Protein AF-A0A9E5FB23-F1 (afdb_monomer_lite)

Secondary structure (DSSP, 8-state):
----------TTHHHHHHHHHHHTTS--SSS-HHHHHHTTS-SSPPP-PPP----SS-TTTT-TT---S---GGGGGGGG--HHHHHHHHHHHHH-HHHHHHHHHHHHHHHHHHH-

Radius of gyration: 33.57 Å; chains: 1; bounding box: 40×27×116 Å

Structure (mmCIF, N/CA/C/O backbone):
data_AF-A0A9E5FB23-F1
#
_entry.id   AF-A0A9E5FB23-F1
#
loop_
_atom_site.group_PDB
_atom_site.id
_atom_site.type_symbol
_atom_site.label_atom_id
_atom_site.label_alt_id
_atom_site.label_comp_id
_atom_site.label_asym_id
_atom_site.label_entity_id
_atom_site.label_seq_id
_atom_site.pdbx_PDB_ins_code
_atom_site.Cartn_x
_atom_site.Cartn_y
_atom_site.Cartn_z
_atom_site.occupancy
_atom_site.B_iso_or_equiv
_atom_site.auth_seq_id
_atom_site.auth_comp_id
_atom_site.auth_asym_id
_atom_site.auth_atom_id
_atom_site.pdbx_PDB_model_num
ATOM 1 N N . MET A 1 1 ? 23.287 -13.236 92.869 1.00 40.25 1 MET A N 1
ATOM 2 C CA . MET A 1 1 ? 24.128 -13.700 91.738 1.00 40.25 1 MET A CA 1
ATOM 3 C C . MET A 1 1 ? 23.191 -14.410 90.770 1.00 40.25 1 MET A C 1
ATOM 5 O O . MET A 1 1 ? 22.574 -15.357 91.218 1.00 40.25 1 MET A O 1
ATOM 9 N N . LYS A 1 2 ? 22.924 -14.022 89.521 1.00 37.00 2 LYS A N 1
ATOM 10 C CA . LYS A 1 2 ? 23.552 -13.143 88.515 1.00 37.00 2 LYS A CA 1
ATOM 11 C C . LYS A 1 2 ? 22.412 -12.642 87.596 1.00 37.00 2 LYS A C 1
ATOM 13 O O . LYS A 1 2 ? 21.478 -13.388 87.341 1.00 37.00 2 LYS A O 1
ATOM 18 N N . GLU A 1 3 ? 22.311 -11.333 87.401 1.00 38.66 3 GLU A N 1
ATOM 19 C CA . GLU A 1 3 ? 22.582 -10.614 86.139 1.00 38.66 3 GLU A CA 1
ATOM 20 C C . GLU A 1 3 ? 21.388 -10.493 85.179 1.00 38.66 3 GLU A C 1
ATOM 22 O O . GLU A 1 3 ? 20.880 -11.446 84.600 1.00 38.66 3 GLU A O 1
ATOM 27 N N . GLN A 1 4 ? 20.981 -9.234 85.030 1.00 44.53 4 GLN A N 1
ATOM 28 C CA . GLN A 1 4 ? 20.053 -8.682 84.058 1.00 44.53 4 GLN A CA 1
ATOM 29 C C . GLN A 1 4 ? 20.655 -8.803 82.650 1.00 44.53 4 GLN A C 1
ATOM 31 O O . GLN A 1 4 ? 21.581 -8.065 82.313 1.00 44.53 4 GLN A O 1
ATOM 36 N N . VAL A 1 5 ? 20.128 -9.686 81.799 1.00 50.75 5 VAL A N 1
ATOM 37 C CA . VAL A 1 5 ? 20.489 -9.691 80.372 1.00 50.75 5 VAL A CA 1
ATOM 38 C C . VAL A 1 5 ? 19.623 -8.654 79.657 1.00 50.75 5 VAL A C 1
ATOM 40 O O . VAL A 1 5 ? 18.488 -8.905 79.259 1.00 50.75 5 VAL A O 1
ATOM 43 N N . SER A 1 6 ? 20.174 -7.445 79.553 1.00 45.97 6 SER A N 1
ATOM 44 C CA . SER A 1 6 ? 19.610 -6.315 78.815 1.00 45.97 6 SER A CA 1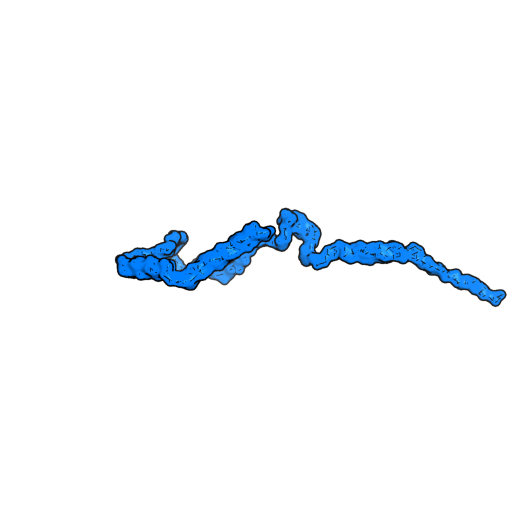
ATOM 45 C C . SER A 1 6 ? 19.535 -6.640 77.321 1.00 45.97 6 SER A C 1
ATOM 47 O O . SER A 1 6 ? 20.543 -6.639 76.611 1.00 45.97 6 SER A O 1
ATOM 49 N N . PHE A 1 7 ? 18.329 -6.922 76.830 1.00 47.00 7 PHE A N 1
ATOM 50 C CA . PHE A 1 7 ? 18.075 -7.127 75.409 1.00 47.00 7 PHE A CA 1
ATOM 51 C C . PHE A 1 7 ? 18.090 -5.771 74.686 1.00 47.00 7 PHE A C 1
ATOM 53 O O . PHE A 1 7 ? 17.097 -5.040 74.658 1.00 47.00 7 PHE A O 1
ATOM 60 N N . HIS A 1 8 ? 19.238 -5.415 74.106 1.00 49.88 8 HIS A N 1
ATOM 61 C CA . HIS A 1 8 ? 19.376 -4.245 73.242 1.00 49.88 8 HIS A CA 1
ATOM 62 C C . HIS A 1 8 ? 18.488 -4.406 71.998 1.00 49.88 8 HIS A C 1
ATOM 64 O O . HIS A 1 8 ? 18.836 -5.106 71.049 1.00 49.88 8 HIS A O 1
ATOM 70 N N . ARG A 1 9 ? 17.331 -3.729 71.972 1.00 54.69 9 ARG A N 1
ATOM 71 C CA . ARG A 1 9 ? 16.551 -3.578 70.736 1.00 54.69 9 ARG A CA 1
ATOM 72 C C . ARG A 1 9 ? 17.374 -2.765 69.728 1.00 54.69 9 ARG A C 1
ATOM 74 O O . ARG A 1 9 ? 17.741 -1.632 70.051 1.00 54.69 9 ARG A O 1
ATOM 81 N N . PRO A 1 10 ? 17.617 -3.252 68.498 1.00 50.88 10 PRO A N 1
ATOM 82 C CA . PRO A 1 10 ? 18.267 -2.436 67.485 1.00 50.88 10 PRO A CA 1
ATOM 83 C C . PRO A 1 10 ? 17.359 -1.247 67.139 1.00 50.88 10 PRO A C 1
ATOM 85 O O . PRO A 1 10 ? 16.257 -1.403 66.609 1.00 50.88 10 PRO A O 1
ATOM 88 N N . LYS A 1 11 ? 17.847 -0.034 67.421 1.00 60.38 11 LYS A N 1
ATOM 89 C CA . LYS A 1 11 ? 17.194 1.275 67.196 1.00 60.38 11 LYS A CA 1
ATOM 90 C C . LYS A 1 11 ? 16.941 1.592 65.704 1.00 60.38 11 LYS A C 1
ATOM 92 O O . LYS A 1 11 ? 16.463 2.671 65.363 1.00 60.38 11 LYS A O 1
ATOM 97 N N . ASN A 1 12 ? 17.219 0.638 64.812 1.00 57.16 12 ASN A N 1
ATOM 98 C CA . ASN A 1 12 ? 17.428 0.851 63.380 1.00 57.16 12 ASN A CA 1
ATOM 99 C C . ASN A 1 12 ? 16.250 0.361 62.515 1.00 57.16 12 ASN A C 1
ATOM 101 O O . ASN A 1 12 ? 16.286 0.490 61.296 1.00 57.16 12 ASN A O 1
ATOM 105 N N . SER A 1 13 ? 15.170 -0.152 63.123 1.00 63.38 13 SER A N 1
ATOM 106 C CA . SER A 1 13 ? 13.986 -0.658 62.403 1.00 63.38 13 SER A CA 1
ATOM 107 C C . SER A 1 13 ? 13.300 0.409 61.539 1.00 63.38 13 SER A C 1
ATOM 109 O O . SER A 1 13 ? 12.781 0.093 60.474 1.00 63.38 13 SER A O 1
ATOM 111 N N . ARG A 1 14 ? 13.335 1.685 61.951 1.00 65.88 14 ARG A N 1
ATOM 112 C CA . ARG A 1 14 ? 12.785 2.803 61.162 1.00 65.88 14 ARG A CA 1
ATOM 113 C C . ARG A 1 14 ? 13.567 3.026 59.868 1.00 65.88 14 ARG A C 1
ATOM 115 O O . ARG A 1 14 ? 12.955 3.222 58.828 1.00 65.88 14 ARG A O 1
ATOM 122 N N . TRP A 1 15 ? 14.892 2.926 59.934 1.00 65.75 15 TRP A N 1
ATOM 123 C CA . TRP A 1 15 ? 15.781 3.026 58.777 1.00 65.75 15 TRP A CA 1
ATOM 124 C C . TRP A 1 15 ? 15.673 1.801 57.876 1.00 65.75 15 TRP A C 1
ATOM 126 O O . TRP A 1 15 ? 15.635 1.951 56.663 1.00 65.75 15 TRP A O 1
ATOM 136 N N . LEU A 1 16 ? 15.516 0.608 58.462 1.00 69.44 16 LEU A N 1
ATOM 137 C CA . LEU A 1 16 ? 15.258 -0.620 57.709 1.00 69.44 16 LEU A CA 1
ATOM 138 C C . LEU A 1 16 ? 13.936 -0.540 56.935 1.00 69.44 16 LEU A C 1
ATOM 140 O O . LEU A 1 16 ? 13.904 -0.840 55.750 1.00 69.44 16 LEU A O 1
ATOM 144 N N . LYS A 1 17 ? 12.857 -0.095 57.593 1.00 71.81 17 LYS A N 1
ATOM 145 C CA . LYS A 1 17 ? 11.534 0.086 56.974 1.00 71.81 17 LYS A CA 1
ATOM 146 C C . LYS A 1 17 ? 11.547 1.187 55.911 1.00 71.81 17 LYS A C 1
ATOM 148 O O . LYS A 1 17 ? 10.939 1.011 54.863 1.00 71.81 17 LYS A O 1
ATOM 153 N N . ALA A 1 18 ? 12.263 2.285 56.157 1.00 70.69 18 ALA A N 1
ATOM 154 C CA . ALA A 1 18 ? 12.431 3.361 55.183 1.00 70.69 18 ALA A CA 1
ATOM 155 C C . ALA A 1 18 ? 13.236 2.899 53.959 1.00 70.69 18 ALA A C 1
ATOM 157 O O . ALA A 1 18 ? 12.823 3.152 52.834 1.00 70.69 18 ALA A O 1
ATOM 158 N N . ALA A 1 19 ? 14.330 2.158 54.158 1.00 70.81 19 ALA A N 1
ATOM 159 C CA . ALA A 1 19 ? 15.130 1.597 53.071 1.00 70.81 19 ALA A CA 1
ATOM 160 C C . ALA A 1 19 ? 14.332 0.588 52.225 1.00 70.81 19 ALA A C 1
ATOM 162 O O . ALA A 1 19 ? 14.420 0.605 51.000 1.00 70.81 19 ALA A O 1
ATOM 163 N N . LEU A 1 20 ? 13.498 -0.241 52.863 1.00 69.06 20 LEU A N 1
ATOM 164 C CA . LEU A 1 20 ? 12.599 -1.180 52.179 1.00 69.06 20 LEU A CA 1
ATOM 165 C C . LEU A 1 20 ? 11.514 -0.459 51.359 1.00 69.06 20 LEU A C 1
ATOM 167 O O . LEU A 1 20 ? 11.240 -0.858 50.231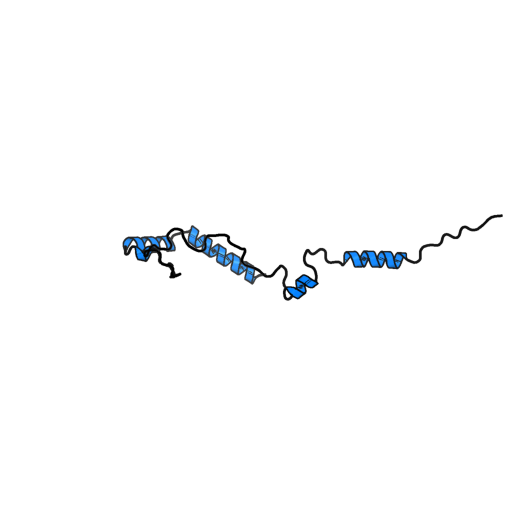 1.00 69.06 20 LEU A O 1
ATOM 171 N N . ALA A 1 21 ? 10.947 0.629 51.889 1.00 67.38 21 ALA A N 1
ATOM 172 C CA . ALA A 1 21 ? 9.956 1.449 51.187 1.00 67.38 21 ALA A CA 1
ATOM 173 C C . ALA A 1 21 ? 10.559 2.232 50.005 1.00 67.38 21 ALA A C 1
ATOM 175 O O . ALA A 1 21 ? 9.930 2.349 48.957 1.00 67.38 21 ALA A O 1
ATOM 176 N N . ILE A 1 22 ? 11.796 2.721 50.141 1.00 65.56 22 ILE A N 1
ATOM 177 C CA . ILE A 1 22 ? 12.535 3.403 49.065 1.00 65.56 22 ILE A CA 1
ATOM 178 C C . ILE A 1 22 ? 12.920 2.415 47.951 1.00 65.56 22 ILE A C 1
ATOM 180 O O . ILE A 1 22 ? 12.866 2.764 46.775 1.00 65.56 22 ILE A O 1
ATOM 184 N N . SER A 1 23 ? 13.243 1.166 48.299 1.00 62.81 23 SER A N 1
ATOM 185 C CA . SER A 1 23 ? 13.518 0.092 47.332 1.00 62.81 23 SER A CA 1
ATOM 186 C C . SER A 1 23 ? 12.292 -0.258 46.470 1.00 62.81 23 SER A C 1
ATOM 188 O O . SER A 1 23 ? 12.429 -0.496 45.275 1.00 62.81 23 SER A O 1
ATOM 190 N N . MET A 1 24 ? 11.075 -0.194 47.027 1.00 60.84 24 MET A N 1
ATOM 191 C CA . MET A 1 24 ? 9.821 -0.393 46.273 1.00 60.84 24 MET A CA 1
ATOM 192 C C . MET A 1 24 ? 9.470 0.764 45.319 1.00 60.84 24 MET A C 1
ATOM 194 O O . MET A 1 24 ? 8.630 0.589 44.441 1.00 60.84 24 MET A O 1
ATOM 198 N N . LEU A 1 25 ? 10.110 1.930 45.469 1.00 60.97 25 LEU A N 1
ATOM 199 C CA . LEU A 1 25 ? 9.973 3.086 44.572 1.00 60.97 25 LEU A CA 1
ATOM 200 C C . LEU A 1 25 ? 10.980 3.064 43.413 1.00 60.97 25 LEU A C 1
ATOM 202 O O . LEU A 1 25 ? 10.920 3.941 42.548 1.00 60.97 25 LEU A O 1
ATOM 206 N N . PHE A 1 26 ? 11.886 2.077 43.360 1.00 62.34 26 PHE A N 1
ATOM 207 C CA . PHE A 1 26 ? 12.652 1.834 42.143 1.00 62.34 26 PHE A CA 1
ATOM 208 C C . PHE A 1 26 ? 11.674 1.370 41.061 1.00 62.34 26 PHE A C 1
ATOM 210 O O . PHE A 1 26 ? 11.010 0.347 41.239 1.00 62.34 26 PHE A O 1
ATOM 217 N N . PRO A 1 27 ? 11.529 2.136 39.968 1.00 59.31 27 PRO A N 1
ATOM 218 C CA . PRO A 1 27 ? 10.469 1.915 39.005 1.00 59.31 27 PRO A CA 1
ATOM 219 C C . PRO A 1 27 ? 10.588 0.497 38.460 1.00 59.31 27 PRO A C 1
ATOM 221 O O . PRO A 1 27 ? 11.623 0.118 37.916 1.00 59.31 27 PRO A O 1
ATOM 224 N N . SER A 1 28 ? 9.512 -0.276 38.576 1.00 63.12 28 SER A N 1
ATOM 225 C CA . SER A 1 28 ? 9.350 -1.625 38.017 1.00 63.12 28 SER A CA 1
ATOM 226 C C . SER A 1 28 ? 9.296 -1.619 36.478 1.00 63.12 28 SER A C 1
ATOM 228 O O . SER A 1 28 ? 8.655 -2.467 35.865 1.00 63.12 28 SER A O 1
ATOM 230 N N . GLY A 1 29 ? 9.901 -0.615 35.841 1.00 63.81 29 GLY A N 1
ATOM 231 C CA . GLY A 1 29 ? 9.919 -0.418 34.403 1.00 63.81 29 GLY A CA 1
ATOM 232 C C . GLY A 1 29 ? 11.246 -0.869 33.809 1.00 63.81 29 GLY A C 1
ATOM 233 O O . GLY A 1 29 ? 12.313 -0.618 34.364 1.00 63.81 29 GLY A O 1
ATOM 234 N N . CYS A 1 30 ? 11.191 -1.477 32.627 1.00 69.25 30 CYS A N 1
ATOM 235 C CA . CYS A 1 30 ? 12.368 -1.893 31.859 1.00 69.25 30 CYS A CA 1
ATOM 236 C C . CYS A 1 30 ? 13.208 -0.717 31.311 1.00 69.25 30 CYS A C 1
ATOM 238 O O . CYS A 1 30 ? 14.197 -0.943 30.620 1.00 69.25 30 CYS A O 1
ATOM 240 N N . THR A 1 31 ? 12.833 0.535 31.596 1.00 70.94 31 THR A N 1
ATOM 241 C CA . THR A 1 31 ? 13.527 1.745 31.138 1.00 70.94 31 THR A CA 1
ATOM 242 C C . THR A 1 31 ? 14.086 2.521 32.328 1.00 70.94 31 THR A C 1
ATOM 244 O O . THR A 1 31 ? 13.337 3.112 33.106 1.00 70.94 31 THR A O 1
ATOM 247 N N . THR A 1 32 ? 15.411 2.552 32.475 1.00 82.69 32 THR A N 1
ATOM 248 C CA . THR A 1 32 ? 16.081 3.353 33.511 1.00 82.69 32 THR A CA 1
ATOM 249 C C . THR A 1 32 ? 15.836 4.851 33.284 1.00 82.69 32 THR A C 1
ATOM 251 O O . THR A 1 32 ? 15.786 5.304 32.144 1.00 82.69 32 THR A O 1
ATOM 254 N N . LEU A 1 33 ? 15.773 5.660 34.350 1.00 81.56 33 LEU A N 1
ATOM 255 C CA . LEU A 1 33 ? 15.636 7.128 34.255 1.00 81.56 33 LEU A CA 1
ATOM 256 C C . LEU A 1 33 ? 16.679 7.774 33.325 1.00 81.56 33 LEU A C 1
ATOM 258 O O . LEU A 1 33 ? 16.375 8.701 32.581 1.00 81.56 33 LEU A O 1
ATOM 262 N N . ARG A 1 34 ? 17.906 7.241 33.325 1.00 83.75 34 ARG A N 1
ATOM 263 C CA . ARG A 1 34 ? 18.978 7.653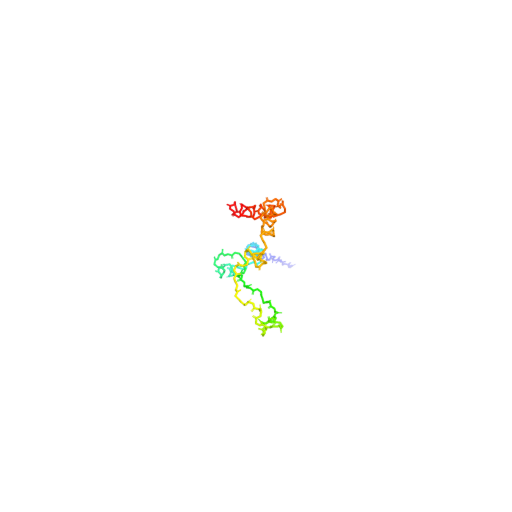 32.409 1.00 83.75 34 ARG A CA 1
ATOM 264 C C . ARG A 1 34 ? 18.613 7.421 30.937 1.00 83.75 34 ARG A C 1
ATOM 266 O O . ARG A 1 34 ? 18.889 8.279 30.107 1.00 83.75 34 ARG A O 1
ATOM 273 N N . GLU A 1 35 ? 18.012 6.275 30.626 1.00 81.75 35 GLU A N 1
ATOM 274 C CA . GLU A 1 35 ? 17.567 5.892 29.279 1.00 81.75 35 GLU A CA 1
ATOM 275 C C . GLU A 1 35 ? 16.461 6.841 28.795 1.00 81.75 35 GLU A C 1
ATOM 277 O O . GLU A 1 35 ? 16.531 7.372 27.693 1.00 81.75 35 GLU A O 1
ATOM 282 N N . TYR A 1 36 ? 15.491 7.132 29.665 1.00 82.81 36 TYR A N 1
ATOM 283 C CA . TYR A 1 36 ? 14.379 8.044 29.387 1.00 82.81 36 TYR A CA 1
ATOM 284 C C . TYR A 1 36 ? 14.844 9.472 29.064 1.00 82.81 36 TYR A C 1
ATOM 286 O O . TYR A 1 36 ? 14.402 10.065 28.080 1.00 82.81 36 TYR A O 1
ATOM 294 N N . VAL A 1 37 ? 15.784 10.012 29.851 1.00 87.25 37 VAL A N 1
ATOM 295 C CA . VAL A 1 37 ? 16.376 11.335 29.587 1.00 87.25 37 VAL A CA 1
ATOM 296 C C . VAL A 1 37 ? 17.187 11.321 28.288 1.00 87.25 37 VAL A C 1
ATOM 298 O O . VAL A 1 37 ? 17.058 12.239 27.480 1.00 87.25 37 VAL A O 1
ATOM 301 N N . ARG A 1 38 ? 17.972 10.263 28.036 1.00 84.75 38 ARG A N 1
ATOM 302 C CA . ARG A 1 38 ? 18.744 10.115 26.790 1.00 84.75 38 ARG A CA 1
ATOM 303 C C . ARG A 1 38 ? 17.849 10.040 25.549 1.00 84.75 38 ARG A C 1
ATOM 305 O O . ARG A 1 38 ? 18.224 10.575 24.511 1.00 84.75 38 ARG A O 1
ATOM 312 N N . ASN A 1 39 ? 16.666 9.441 25.662 1.00 84.06 39 ASN A N 1
ATOM 313 C CA . ASN A 1 39 ? 15.700 9.318 24.566 1.00 84.06 39 ASN A CA 1
ATOM 314 C C . ASN A 1 39 ? 14.794 10.558 24.424 1.00 84.06 39 ASN A C 1
ATOM 316 O O . ASN A 1 39 ? 13.796 10.519 23.704 1.00 84.06 39 ASN A O 1
ATOM 320 N N . GLY A 1 40 ? 15.119 11.667 25.101 1.00 85.56 40 GLY A N 1
ATOM 321 C CA . GLY A 1 40 ? 14.368 12.918 25.008 1.00 85.56 40 GLY A CA 1
ATOM 322 C C . GLY A 1 40 ? 12.971 12.815 25.613 1.00 85.56 40 GLY A C 1
ATOM 323 O O . GLY A 1 40 ? 12.013 13.303 25.017 1.00 85.56 40 GLY A O 1
ATOM 324 N N . TYR A 1 41 ? 12.856 12.156 26.771 1.00 86.44 41 TYR A N 1
ATOM 325 C CA . TYR A 1 41 ? 11.593 11.915 27.478 1.00 86.44 41 TYR A CA 1
ATOM 326 C C . TYR A 1 41 ? 10.611 11.021 26.704 1.00 86.44 41 TYR A C 1
ATOM 328 O O . TYR A 1 41 ? 9.401 11.072 26.915 1.00 86.44 41 TYR A O 1
ATOM 336 N N . LYS A 1 42 ? 11.131 10.183 25.801 1.00 83.81 42 LYS A N 1
ATOM 337 C CA . LYS A 1 42 ? 10.361 9.168 25.075 1.00 83.81 42 LYS A CA 1
ATOM 338 C C . LYS A 1 42 ? 10.620 7.787 25.658 1.00 83.81 42 LYS A C 1
ATOM 340 O O . LYS A 1 42 ? 11.702 7.495 26.169 1.00 83.81 42 LYS A O 1
ATOM 345 N N . VAL A 1 43 ? 9.612 6.929 25.564 1.00 81.00 43 VAL A N 1
ATOM 346 C CA . VAL A 1 43 ? 9.721 5.524 25.956 1.00 81.00 43 VAL A CA 1
ATOM 347 C C . VAL A 1 43 ? 10.244 4.695 24.784 1.00 81.00 43 VAL A C 1
ATOM 349 O O . VAL A 1 43 ? 9.809 4.866 23.648 1.00 81.00 43 VAL A O 1
ATOM 352 N N . GLY A 1 44 ? 11.180 3.791 25.069 1.00 78.12 44 GLY A N 1
ATOM 353 C CA . GLY A 1 44 ? 11.802 2.921 24.069 1.00 78.12 44 GLY A CA 1
ATOM 354 C C . GLY A 1 44 ? 13.032 3.531 23.378 1.00 78.12 44 GLY A C 1
ATOM 355 O O . GLY A 1 44 ? 13.241 4.743 23.440 1.00 78.12 44 GLY A O 1
ATOM 356 N N . PRO A 1 45 ? 13.889 2.689 22.774 1.00 82.12 45 PRO A N 1
ATOM 357 C CA . PRO A 1 45 ? 15.108 3.120 22.095 1.00 82.12 45 PRO A CA 1
ATOM 358 C C . PRO A 1 45 ? 14.805 3.908 20.815 1.00 82.12 45 PRO A C 1
ATOM 360 O O . PRO A 1 45 ? 13.763 3.728 20.183 1.00 82.12 45 PRO A O 1
ATOM 363 N N . GLN A 1 46 ? 15.753 4.748 20.396 1.00 82.88 46 GLN A N 1
ATOM 364 C CA . GLN A 1 46 ? 15.678 5.415 19.100 1.00 82.88 46 GLN A CA 1
ATOM 365 C C . GLN A 1 46 ? 15.698 4.363 17.983 1.00 82.88 46 GLN A C 1
ATOM 367 O O . GLN A 1 46 ? 16.595 3.522 17.934 1.00 82.88 46 GLN A O 1
ATOM 372 N N . TYR A 1 47 ? 14.710 4.412 17.086 1.00 86.19 47 TYR A N 1
ATOM 373 C CA . TYR A 1 47 ? 14.647 3.497 15.950 1.00 86.19 47 TYR A CA 1
ATOM 374 C C . TYR A 1 47 ? 15.927 3.584 15.108 1.00 86.19 47 TYR A C 1
ATOM 376 O O . TYR A 1 47 ? 16.324 4.669 14.679 1.00 86.19 47 TYR A O 1
ATOM 384 N N . ALA A 1 48 ? 16.524 2.426 14.837 1.00 89.31 48 ALA A N 1
ATOM 385 C CA . ALA A 1 48 ? 17.586 2.243 13.863 1.00 89.31 48 ALA A CA 1
ATOM 386 C C . ALA A 1 48 ? 17.124 1.198 12.844 1.00 89.31 48 ALA A C 1
ATOM 388 O O . ALA A 1 48 ? 16.555 0.171 13.221 1.00 89.31 48 ALA A O 1
ATOM 389 N N . LYS A 1 49 ? 17.352 1.459 11.551 1.00 92.44 49 LYS A N 1
ATOM 390 C CA . LYS A 1 49 ? 17.030 0.497 10.491 1.00 92.44 49 LYS A CA 1
ATOM 391 C C . LYS A 1 49 ? 17.811 -0.800 10.761 1.00 92.44 49 LYS A C 1
ATOM 393 O O . LYS A 1 49 ? 19.033 -0.723 10.891 1.00 92.44 49 LYS A O 1
ATOM 398 N N . PRO A 1 50 ? 17.150 -1.968 10.853 1.00 92.31 50 PRO A N 1
ATOM 399 C CA . PRO A 1 50 ? 17.863 -3.223 11.057 1.00 92.31 50 PRO A CA 1
ATOM 400 C C . PRO A 1 50 ? 18.782 -3.507 9.856 1.00 92.31 50 PRO A C 1
ATOM 402 O O . PRO A 1 50 ? 18.414 -3.167 8.724 1.00 92.31 50 PRO A O 1
ATOM 405 N N . PRO A 1 51 ? 19.965 -4.117 10.067 1.00 92.75 51 PRO A N 1
ATOM 406 C CA . PRO A 1 51 ? 20.805 -4.544 8.958 1.00 92.75 51 PRO A CA 1
ATOM 407 C C . PRO A 1 51 ? 20.049 -5.593 8.136 1.00 92.75 51 PRO A C 1
ATOM 409 O O . PRO A 1 51 ? 19.526 -6.564 8.681 1.00 92.75 51 PRO A O 1
ATOM 412 N N . ALA A 1 52 ? 19.986 -5.386 6.825 1.00 92.44 52 ALA A N 1
ATOM 413 C CA . ALA A 1 52 ? 19.438 -6.341 5.875 1.00 92.44 52 ALA A CA 1
ATOM 414 C C . ALA A 1 52 ? 20.612 -6.886 5.050 1.00 92.44 52 ALA A C 1
ATOM 416 O O . ALA A 1 52 ? 21.053 -6.188 4.137 1.00 92.44 52 ALA A O 1
ATOM 417 N N . PRO A 1 53 ? 21.171 -8.065 5.391 1.00 91.69 53 PRO A N 1
ATOM 418 C CA . PRO A 1 53 ? 22.312 -8.641 4.685 1.00 91.69 53 PRO A CA 1
ATOM 419 C C . PRO A 1 53 ? 21.848 -9.233 3.349 1.00 91.69 53 PRO A C 1
ATOM 421 O O . PRO A 1 53 ? 21.689 -10.442 3.197 1.00 91.69 53 PRO A O 1
ATOM 424 N N . VAL A 1 54 ? 21.566 -8.353 2.398 1.00 92.12 54 VAL A N 1
ATOM 425 C CA . VAL A 1 54 ? 21.299 -8.682 0.997 1.00 92.12 54 VAL A CA 1
ATOM 426 C C . VAL A 1 54 ? 22.512 -8.279 0.164 1.00 92.12 54 VAL A C 1
ATOM 428 O O . VAL A 1 54 ? 23.331 -7.482 0.615 1.00 92.12 54 VAL A O 1
ATOM 431 N N . ALA A 1 55 ? 22.647 -8.843 -1.034 1.00 91.12 55 ALA A N 1
ATOM 432 C CA . ALA A 1 55 ? 23.666 -8.387 -1.971 1.00 91.12 55 ALA A CA 1
ATOM 433 C C . ALA A 1 55 ? 23.412 -6.918 -2.356 1.00 91.12 55 ALA A C 1
ATOM 435 O O . ALA A 1 55 ? 22.257 -6.522 -2.525 1.00 91.12 55 ALA A O 1
ATOM 436 N N . ASP A 1 56 ? 24.485 -6.137 -2.503 1.00 88.12 56 ASP A N 1
ATOM 437 C CA . ASP A 1 56 ? 24.401 -4.725 -2.907 1.00 88.12 56 ASP A CA 1
ATOM 438 C C . ASP A 1 56 ? 23.822 -4.573 -4.322 1.00 88.12 56 ASP A C 1
ATOM 440 O O . ASP A 1 56 ? 23.081 -3.632 -4.608 1.00 88.12 56 ASP A O 1
ATOM 444 N N . ASP A 1 57 ? 24.122 -5.540 -5.191 1.00 87.50 57 ASP A N 1
ATOM 445 C CA . ASP A 1 57 ? 23.662 -5.605 -6.569 1.00 87.50 57 ASP A CA 1
ATOM 446 C C . ASP A 1 57 ? 22.825 -6.864 -6.821 1.00 87.50 57 ASP A C 1
ATOM 448 O O . ASP A 1 57 ? 23.079 -7.948 -6.288 1.00 87.50 57 ASP A O 1
ATOM 452 N N . TRP A 1 58 ? 21.837 -6.725 -7.705 1.00 88.06 58 TRP A N 1
ATOM 453 C CA . TRP A 1 58 ? 21.147 -7.867 -8.296 1.00 88.06 58 TRP A CA 1
ATOM 454 C C . TRP A 1 58 ? 22.116 -8.692 -9.159 1.00 88.06 58 TRP A C 1
ATOM 456 O O . TRP A 1 58 ? 23.021 -8.132 -9.778 1.00 88.06 58 TRP A O 1
ATOM 466 N N . ILE A 1 59 ? 21.899 -10.011 -9.254 1.00 89.88 59 ILE A N 1
ATOM 467 C CA . ILE A 1 59 ? 22.797 -10.948 -9.961 1.00 89.88 59 ILE A CA 1
ATOM 468 C C . ILE A 1 59 ? 23.095 -10.539 -11.417 1.00 89.88 59 ILE A C 1
ATOM 470 O O . ILE A 1 59 ? 24.204 -10.751 -11.898 1.00 89.88 59 ILE A O 1
ATOM 474 N N . ASP A 1 60 ? 22.150 -9.865 -12.076 1.00 89.25 60 ASP A N 1
ATOM 475 C CA . ASP A 1 60 ? 22.257 -9.429 -13.473 1.00 89.25 60 ASP A CA 1
ATOM 476 C C . ASP A 1 60 ? 22.479 -7.914 -13.632 1.00 89.25 60 ASP A C 1
ATOM 478 O O . ASP A 1 60 ? 22.084 -7.350 -14.645 1.00 89.25 60 ASP A O 1
ATOM 482 N N . THR A 1 61 ? 23.105 -7.223 -12.669 1.00 85.31 61 THR A N 1
ATOM 483 C CA . THR A 1 61 ? 23.265 -5.741 -12.647 1.00 85.31 61 THR A CA 1
ATOM 484 C C . THR A 1 61 ? 23.854 -5.108 -13.929 1.00 85.31 61 THR A C 1
ATOM 486 O O . THR A 1 61 ? 23.708 -3.905 -14.152 1.00 85.31 61 THR A O 1
ATOM 489 N N . VAL A 1 62 ? 24.510 -5.904 -14.784 1.00 85.44 62 VAL A N 1
ATOM 490 C CA . VAL A 1 62 ? 25.099 -5.497 -16.075 1.00 85.44 62 VAL A CA 1
ATOM 491 C C . VAL A 1 62 ? 24.058 -5.447 -17.211 1.00 85.44 62 VAL A C 1
ATOM 493 O O . VAL A 1 62 ? 24.308 -4.846 -18.259 1.00 85.44 62 VAL A O 1
ATOM 496 N N . ASP A 1 63 ? 22.882 -6.053 -17.030 1.00 86.56 63 ASP A N 1
ATOM 497 C CA . ASP A 1 63 ? 21.809 -6.032 -18.021 1.00 86.56 63 ASP A CA 1
ATOM 498 C C . ASP A 1 63 ? 21.255 -4.610 -18.191 1.00 86.56 63 ASP A C 1
ATOM 500 O O . ASP A 1 63 ? 20.689 -4.013 -17.275 1.00 86.56 63 ASP A O 1
ATOM 504 N N . LYS A 1 64 ? 21.366 -4.077 -19.411 1.00 80.12 64 LYS A N 1
ATOM 505 C CA . LYS A 1 64 ? 20.879 -2.740 -19.783 1.00 80.12 64 LYS A CA 1
ATOM 506 C C . LYS A 1 64 ? 19.356 -2.592 -19.684 1.00 80.12 64 LYS A C 1
ATOM 508 O O . LYS A 1 64 ? 18.860 -1.472 -19.768 1.00 80.12 64 LYS A O 1
ATOM 513 N N . ARG A 1 65 ? 18.610 -3.695 -19.544 1.00 80.81 65 ARG A N 1
ATOM 514 C CA . ARG A 1 65 ? 17.155 -3.697 -19.316 1.00 80.81 65 ARG A CA 1
ATOM 515 C C . ARG A 1 65 ? 16.781 -3.387 -17.866 1.00 80.81 65 ARG A C 1
ATOM 517 O O . ARG A 1 65 ? 15.622 -3.070 -17.611 1.00 80.81 65 ARG A O 1
ATOM 524 N N . LEU A 1 66 ? 17.721 -3.489 -16.923 1.00 78.56 66 LEU A N 1
ATOM 525 C CA . LEU A 1 66 ? 17.476 -3.132 -15.529 1.00 78.56 66 LEU A CA 1
ATOM 526 C C . LEU A 1 66 ? 17.429 -1.612 -15.386 1.00 78.56 66 LEU A C 1
ATOM 528 O O . LEU A 1 66 ? 18.442 -0.917 -15.456 1.00 78.56 66 LEU A O 1
ATOM 532 N N . ILE A 1 67 ? 16.225 -1.106 -15.152 1.00 74.38 67 ILE A N 1
ATOM 533 C CA . ILE A 1 67 ? 15.997 0.286 -14.786 1.00 74.38 67 ILE A CA 1
ATOM 534 C C . ILE A 1 67 ? 16.315 0.404 -13.293 1.00 74.38 67 ILE A C 1
ATOM 536 O O . ILE A 1 67 ? 15.635 -0.188 -12.460 1.00 74.38 67 ILE A O 1
ATOM 540 N N . LYS A 1 68 ? 17.391 1.124 -12.964 1.00 71.88 68 LYS A N 1
ATOM 541 C CA . LYS A 1 68 ? 17.800 1.405 -11.575 1.00 71.88 68 LYS A CA 1
ATOM 542 C C . LYS A 1 68 ? 17.114 2.649 -10.995 1.00 71.88 68 LYS A C 1
ATOM 544 O O . LYS A 1 68 ? 17.329 2.967 -9.829 1.00 71.88 68 LYS A O 1
ATOM 549 N N . ASP A 1 69 ? 16.337 3.361 -11.811 1.00 73.62 69 ASP A N 1
ATOM 550 C CA . ASP A 1 69 ? 15.599 4.546 -11.386 1.00 73.62 69 ASP A CA 1
ATOM 551 C C . ASP A 1 69 ? 14.397 4.123 -10.526 1.00 73.62 69 ASP A C 1
ATOM 553 O O . ASP A 1 69 ? 13.618 3.270 -10.962 1.00 73.62 69 ASP A O 1
ATOM 557 N N . PRO A 1 70 ? 14.221 4.677 -9.314 1.00 65.81 70 PRO A N 1
ATOM 558 C CA . PRO A 1 70 ? 13.040 4.457 -8.482 1.00 65.81 70 PRO A CA 1
ATOM 559 C C . PRO A 1 70 ? 11.781 5.156 -9.027 1.00 65.81 70 PRO A C 1
ATOM 561 O O . PRO A 1 70 ? 10.967 5.636 -8.233 1.00 65.81 70 PRO A O 1
ATOM 564 N N . ASP A 1 71 ? 11.611 5.213 -10.352 1.00 62.47 71 ASP A N 1
ATOM 565 C CA . ASP A 1 71 ? 10.426 5.745 -11.016 1.00 62.47 71 ASP A CA 1
ATOM 566 C C . ASP A 1 71 ? 9.169 5.263 -10.286 1.00 62.47 71 ASP 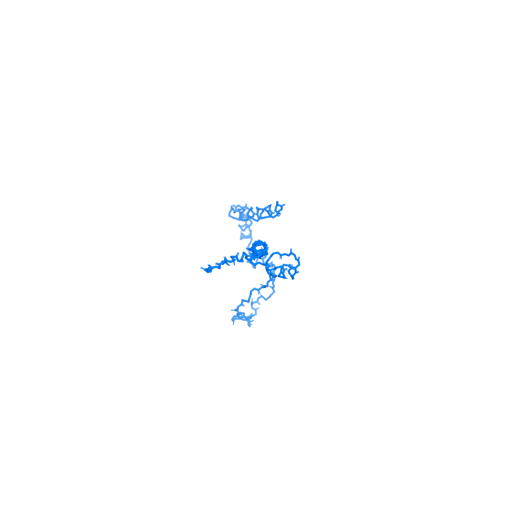A C 1
ATOM 568 O O . ASP A 1 71 ? 9.011 4.073 -9.989 1.00 62.47 71 ASP A O 1
ATOM 572 N N . GLU A 1 72 ? 8.255 6.191 -9.980 1.00 62.62 72 GLU A N 1
ATOM 573 C CA . GLU A 1 72 ? 6.961 5.855 -9.395 1.00 62.62 72 GLU A CA 1
ATOM 574 C C . GLU A 1 72 ? 6.192 4.964 -10.388 1.00 62.62 72 GLU A C 1
ATOM 576 O O . GLU A 1 72 ? 5.378 5.429 -11.190 1.00 62.62 72 GLU A O 1
ATOM 581 N N . HIS A 1 73 ? 6.384 3.646 -10.296 1.00 73.62 73 HIS A N 1
ATOM 582 C CA . HIS A 1 73 ? 5.639 2.613 -11.019 1.00 73.62 73 HIS A CA 1
ATOM 583 C C . HIS A 1 73 ? 4.176 2.513 -10.536 1.00 73.62 73 HIS A C 1
ATOM 585 O O . HIS A 1 73 ? 3.575 1.439 -10.502 1.00 73.62 73 HIS A O 1
ATOM 591 N N . ARG A 1 74 ? 3.559 3.644 -10.172 1.00 82.81 74 ARG A N 1
ATOM 592 C CA . ARG A 1 74 ? 2.157 3.750 -9.739 1.00 82.81 74 ARG A CA 1
ATOM 593 C C . ARG A 1 74 ? 1.193 3.210 -10.780 1.00 82.81 74 ARG A C 1
ATOM 595 O O . ARG A 1 74 ? 0.156 2.673 -10.413 1.00 82.81 74 ARG A O 1
ATOM 602 N N . ARG A 1 75 ? 1.551 3.336 -12.060 1.00 88.06 75 ARG A N 1
ATOM 603 C CA . ARG A 1 75 ? 0.838 2.741 -13.196 1.00 88.06 75 ARG A CA 1
ATOM 604 C C . ARG A 1 75 ? 1.730 1.759 -13.944 1.00 88.06 75 ARG A C 1
ATOM 606 O O . ARG A 1 75 ? 1.921 1.890 -15.147 1.00 88.06 75 ARG A O 1
ATOM 613 N N . TRP A 1 76 ? 2.292 0.781 -13.233 1.00 89.69 76 TRP A N 1
ATOM 614 C CA . TRP A 1 76 ? 3.151 -0.258 -13.820 1.00 89.69 76 TRP A CA 1
ATOM 615 C C . TRP A 1 76 ? 2.528 -0.930 -15.058 1.00 89.69 76 TRP A C 1
ATOM 617 O O . TRP A 1 76 ? 3.242 -1.287 -15.992 1.00 89.69 76 TRP A O 1
ATOM 627 N N . TRP A 1 77 ? 1.197 -1.051 -15.103 1.00 92.69 77 TRP A N 1
ATOM 628 C CA . TRP A 1 77 ? 0.463 -1.653 -16.218 1.00 92.69 77 TRP A CA 1
ATOM 629 C C . TRP A 1 77 ? 0.449 -0.788 -17.491 1.00 92.69 77 TRP A C 1
ATOM 631 O O . TRP A 1 77 ? 0.260 -1.312 -18.586 1.00 92.69 77 TRP A O 1
ATOM 641 N N . ALA A 1 78 ? 0.700 0.522 -17.396 1.00 90.62 78 ALA A N 1
ATOM 642 C CA . ALA A 1 78 ? 0.751 1.403 -18.566 1.00 90.62 78 ALA A CA 1
ATOM 643 C C . ALA A 1 78 ? 1.939 1.077 -19.491 1.00 90.62 78 ALA A C 1
ATOM 645 O O . ALA A 1 78 ? 1.891 1.355 -20.689 1.00 90.62 78 ALA A O 1
ATOM 646 N N . ASN A 1 79 ? 2.979 0.423 -18.962 1.00 89.31 79 ASN A N 1
ATOM 647 C CA . ASN A 1 79 ? 4.146 -0.006 -19.735 1.00 89.31 79 ASN A CA 1
ATOM 648 C C . ASN A 1 79 ? 3.801 -1.042 -20.818 1.00 89.31 79 ASN A C 1
ATOM 650 O O . ASN A 1 79 ? 4.515 -1.140 -21.814 1.00 89.31 79 ASN A O 1
ATOM 654 N N . PHE A 1 80 ? 2.691 -1.774 -20.662 1.00 92.31 80 PHE A N 1
ATOM 655 C CA . PHE A 1 80 ? 2.215 -2.740 -21.655 1.00 92.31 80 PHE A CA 1
ATOM 656 C C . PHE A 1 80 ? 1.581 -2.078 -22.883 1.00 92.31 80 PHE A C 1
ATOM 658 O O . PHE A 1 80 ? 1.430 -2.737 -23.908 1.00 92.31 80 PHE A O 1
ATOM 665 N N . LYS A 1 81 ? 1.230 -0.783 -22.801 1.00 93.00 81 LYS A N 1
ATOM 666 C CA . LYS A 1 81 ? 0.575 -0.021 -23.880 1.00 93.00 81 LYS A CA 1
ATOM 667 C C . LYS A 1 81 ? -0.718 -0.674 -24.397 1.00 93.00 81 LYS A C 1
ATOM 669 O O . LYS A 1 81 ? -1.078 -0.489 -25.556 1.00 93.00 81 LYS A O 1
ATOM 674 N N . ASP A 1 82 ? -1.419 -1.409 -23.534 1.00 97.31 82 ASP A N 1
ATOM 675 C CA . ASP A 1 82 ? -2.7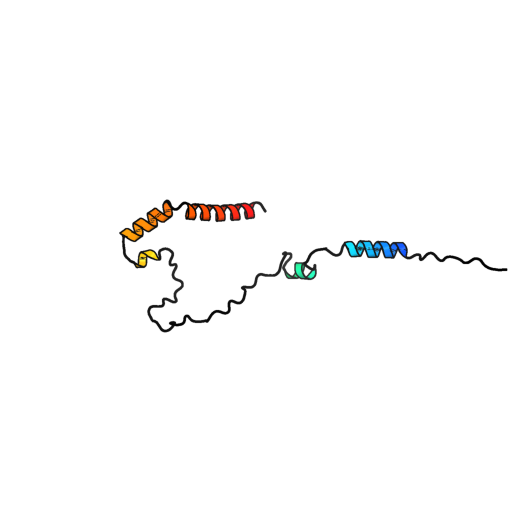00 -2.044 -23.843 1.00 97.31 82 ASP A CA 1
ATOM 676 C C . ASP A 1 82 ? -3.862 -1.238 -23.221 1.00 97.31 82 ASP A C 1
ATOM 678 O O . ASP A 1 82 ? -3.989 -1.197 -21.991 1.00 97.31 82 ASP A O 1
ATOM 682 N N . PRO A 1 83 ? -4.720 -0.595 -24.037 1.00 95.19 83 PRO A N 1
ATOM 683 C CA . PRO A 1 83 ? -5.857 0.178 -23.538 1.00 95.19 83 PRO A CA 1
ATOM 684 C C . PRO A 1 83 ? -6.935 -0.690 -22.870 1.00 95.19 83 PRO A C 1
ATOM 686 O O . PRO A 1 83 ? -7.648 -0.203 -21.991 1.00 95.19 83 PRO A O 1
ATOM 689 N N . ASN A 1 84 ? -7.052 -1.971 -23.237 1.00 97.31 84 ASN A N 1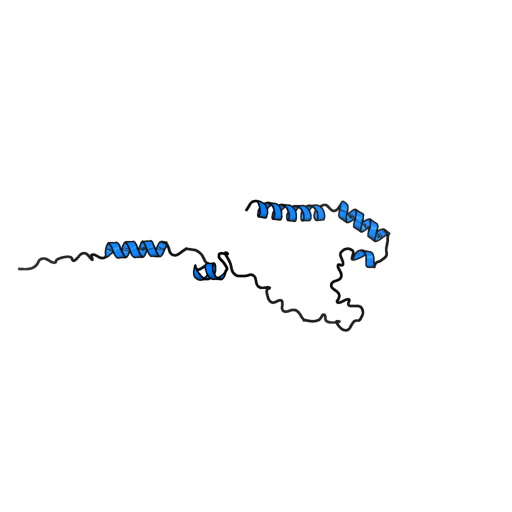
ATOM 690 C CA . ASN A 1 84 ? -8.003 -2.876 -22.592 1.00 97.31 84 ASN A CA 1
ATOM 691 C C . ASN A 1 84 ? -7.542 -3.208 -21.172 1.00 97.31 84 ASN A C 1
ATOM 693 O O . ASN A 1 84 ? -8.337 -3.153 -20.233 1.00 97.31 84 ASN A O 1
ATOM 697 N N . LEU A 1 85 ? -6.247 -3.497 -21.003 1.00 97.00 85 LEU A N 1
ATOM 698 C CA . LEU A 1 85 ? -5.654 -3.732 -19.688 1.00 97.00 85 LEU A CA 1
ATOM 699 C C . LEU A 1 85 ? -5.828 -2.516 -18.770 1.00 97.00 85 LEU A C 1
ATOM 701 O O . LEU A 1 85 ? -6.196 -2.679 -17.608 1.00 97.00 85 LEU A O 1
ATOM 705 N N . ASP A 1 86 ? -5.603 -1.306 -19.287 1.00 96.12 86 ASP A N 1
ATOM 706 C CA . ASP A 1 86 ? -5.770 -0.073 -18.511 1.00 96.12 86 ASP A CA 1
ATOM 707 C C . ASP A 1 86 ? -7.213 0.095 -18.005 1.00 96.12 86 ASP A C 1
ATOM 709 O O . ASP A 1 86 ? -7.432 0.371 -16.821 1.00 96.12 86 ASP A O 1
ATOM 713 N N . SER A 1 87 ? -8.202 -0.183 -18.862 1.00 95.88 87 SER A N 1
ATOM 714 C CA . SER A 1 87 ? -9.619 -0.161 -18.484 1.00 95.88 87 SER A CA 1
ATOM 715 C C . SER A 1 87 ? -9.947 -1.204 -17.410 1.00 95.88 87 SER A C 1
ATOM 717 O O . SER A 1 87 ? -10.580 -0.878 -16.401 1.00 95.88 87 SER A O 1
ATOM 719 N N . LEU A 1 88 ? -9.453 -2.437 -17.568 1.00 96.69 88 LEU A N 1
ATOM 720 C CA . LEU A 1 88 ? -9.666 -3.517 -16.602 1.00 96.69 88 LEU A CA 1
ATOM 721 C C . LEU A 1 88 ? -9.049 -3.201 -15.237 1.00 96.69 88 LEU A C 1
ATOM 723 O O . LEU A 1 88 ? -9.695 -3.430 -14.214 1.00 96.69 88 LEU A O 1
ATOM 727 N N . ILE A 1 89 ? -7.834 -2.646 -15.199 1.00 96.19 89 ILE A N 1
ATOM 728 C CA . ILE A 1 89 ? -7.194 -2.241 -13.940 1.00 96.19 89 ILE A CA 1
ATOM 729 C C . ILE A 1 89 ? -7.996 -1.116 -13.280 1.00 96.19 89 ILE A C 1
ATOM 731 O O . ILE A 1 89 ? -8.247 -1.175 -12.074 1.00 96.19 89 ILE A O 1
ATOM 735 N N . CYS A 1 90 ? -8.438 -0.116 -14.050 1.00 93.88 90 CYS A N 1
ATOM 736 C CA . CYS A 1 90 ? -9.277 0.964 -13.532 1.00 93.88 90 CYS A CA 1
ATOM 737 C C . CYS A 1 90 ? -10.562 0.414 -12.900 1.00 93.88 90 CYS A C 1
ATOM 739 O O . CYS A 1 90 ? -10.855 0.726 -11.743 1.00 93.88 90 CYS A O 1
ATOM 741 N N . MET A 1 91 ? -11.279 -0.462 -13.607 1.00 96.12 91 MET A N 1
ATOM 742 C CA . MET A 1 91 ? -12.488 -1.116 -13.096 1.00 96.12 91 MET A CA 1
ATOM 743 C C . MET A 1 91 ? -12.205 -1.941 -11.837 1.00 96.12 91 MET A C 1
ATOM 745 O O . MET A 1 91 ? -12.896 -1.788 -10.826 1.00 96.12 91 MET A O 1
ATOM 749 N N . ALA A 1 92 ? -11.152 -2.763 -11.860 1.00 95.50 92 ALA A N 1
ATOM 750 C CA . ALA A 1 92 ? -10.752 -3.572 -10.718 1.00 95.50 92 ALA A CA 1
ATOM 751 C C . ALA A 1 92 ? -10.420 -2.694 -9.506 1.00 95.50 92 ALA A C 1
ATOM 753 O O . ALA A 1 92 ? -10.877 -2.982 -8.406 1.00 95.50 92 ALA A O 1
ATOM 754 N N . SER A 1 93 ? -9.701 -1.584 -9.684 1.00 92.75 93 SER A N 1
ATOM 755 C CA . SER A 1 93 ? -9.366 -0.674 -8.582 1.00 92.75 93 SER A CA 1
ATOM 756 C C . SER A 1 93 ? -10.604 -0.062 -7.910 1.00 92.75 93 SER A C 1
ATOM 758 O O . SER A 1 93 ? -10.608 0.128 -6.695 1.00 92.75 93 SER A O 1
ATOM 760 N N . GLN A 1 94 ? -11.672 0.191 -8.675 1.00 94.31 94 GLN A N 1
ATOM 761 C CA . GLN A 1 94 ? -12.921 0.771 -8.172 1.00 94.31 94 GLN A CA 1
ATOM 762 C C . GLN A 1 94 ? -13.819 -0.264 -7.483 1.00 94.31 94 GLN A C 1
ATOM 764 O O . GLN A 1 94 ? -14.523 0.066 -6.528 1.00 94.31 94 GLN A O 1
ATOM 769 N N . GLN A 1 95 ? -13.804 -1.509 -7.962 1.00 96.31 95 GLN A N 1
ATOM 770 C CA . GLN A 1 95 ? -14.716 -2.565 -7.509 1.00 96.31 95 GLN A CA 1
ATOM 771 C C . GLN A 1 95 ? -14.071 -3.558 -6.526 1.00 96.31 95 GLN A C 1
ATOM 773 O O . GLN A 1 95 ? -14.771 -4.382 -5.936 1.00 96.31 95 GLN A O 1
ATOM 778 N N . ASN A 1 96 ? -12.754 -3.493 -6.304 1.00 97.12 96 ASN A N 1
ATOM 779 C CA . ASN A 1 96 ? -12.044 -4.420 -5.423 1.00 97.12 96 ASN A CA 1
ATOM 780 C C . ASN A 1 96 ? -12.322 -4.130 -3.936 1.00 97.12 96 ASN A C 1
ATOM 782 O O . ASN A 1 96 ? -11.796 -3.188 -3.335 1.00 97.12 96 ASN A O 1
ATOM 786 N N . LEU A 1 97 ? -13.134 -4.997 -3.324 1.00 97.12 97 LEU A N 1
ATOM 787 C CA . LEU A 1 97 ? -13.516 -4.906 -1.913 1.00 97.12 97 LEU A CA 1
ATOM 788 C C . LEU A 1 97 ? -12.327 -5.075 -0.960 1.00 97.12 97 LEU A C 1
ATOM 790 O O . LEU A 1 97 ? -12.263 -4.378 0.050 1.00 97.12 97 LEU A O 1
ATOM 794 N N . THR A 1 98 ? -11.366 -5.940 -1.286 1.00 97.81 98 THR A N 1
ATOM 795 C CA . THR A 1 98 ? -10.162 -6.156 -0.469 1.00 97.81 98 THR A CA 1
ATOM 796 C C . THR A 1 98 ? -9.279 -4.909 -0.437 1.00 97.81 98 THR A C 1
ATOM 798 O O . THR A 1 98 ? -8.772 -4.531 0.620 1.00 97.81 98 THR A O 1
ATOM 801 N N . LEU A 1 99 ? -9.136 -4.216 -1.572 1.00 96.44 99 LEU A N 1
ATOM 802 C CA . LEU A 1 99 ? -8.413 -2.944 -1.639 1.00 96.44 99 LEU A CA 1
ATOM 803 C C . LEU A 1 99 ? -9.110 -1.868 -0.795 1.00 96.44 99 LEU A C 1
ATOM 805 O O . LEU A 1 99 ? -8.459 -1.151 -0.030 1.00 96.44 99 LEU A O 1
ATOM 809 N N . ARG A 1 100 ? -10.443 -1.790 -0.878 1.00 97.31 100 ARG A N 1
ATOM 810 C CA . ARG A 1 100 ? -11.246 -0.865 -0.067 1.00 97.31 100 ARG A CA 1
ATOM 811 C C . ARG A 1 100 ? -11.123 -1.158 1.430 1.00 97.31 100 ARG A C 1
ATOM 813 O O . ARG A 1 100 ? -10.961 -0.232 2.225 1.00 97.31 100 ARG A O 1
ATOM 820 N N . GLU A 1 101 ? -11.161 -2.428 1.816 1.00 98.19 101 GLU A N 1
ATOM 821 C CA . GLU A 1 101 ? -10.960 -2.863 3.198 1.00 98.19 101 GLU A CA 1
ATOM 822 C C . GLU A 1 101 ? -9.578 -2.448 3.725 1.00 98.19 101 GLU A C 1
ATOM 824 O O . GLU A 1 101 ? -9.479 -1.862 4.806 1.00 98.19 101 GLU A O 1
ATOM 829 N N . ALA A 1 102 ? -8.511 -2.683 2.954 1.00 97.94 102 ALA A N 1
ATOM 830 C CA . ALA A 1 102 ? -7.161 -2.260 3.322 1.00 97.94 102 ALA A CA 1
ATOM 831 C C . ALA A 1 102 ? -7.076 -0.736 3.536 1.00 97.94 102 ALA A C 1
ATOM 833 O O . ALA A 1 102 ? -6.486 -0.284 4.522 1.00 97.94 102 ALA A O 1
ATOM 834 N N . GLY A 1 103 ? -7.735 0.053 2.679 1.00 96.69 103 GLY A N 1
ATOM 835 C CA . GLY A 1 103 ? -7.864 1.503 2.852 1.00 96.69 103 GLY A CA 1
ATOM 836 C C . GLY A 1 103 ? -8.531 1.887 4.179 1.00 96.69 103 GLY A C 1
ATOM 837 O O . GLY A 1 103 ? -8.014 2.732 4.915 1.00 96.69 103 GLY A O 1
ATOM 838 N N . PHE A 1 104 ? -9.627 1.216 4.547 1.00 97.94 104 PHE A N 1
ATOM 839 C CA . PHE A 1 104 ? -10.281 1.439 5.839 1.00 97.94 104 PHE A CA 1
ATOM 840 C C . PHE A 1 104 ? -9.413 1.040 7.033 1.00 97.94 104 PHE A C 1
ATOM 842 O O . PHE A 1 104 ? -9.437 1.735 8.047 1.00 97.94 104 PHE A O 1
ATOM 849 N N . ARG A 1 105 ? -8.601 -0.018 6.929 1.00 98.00 105 ARG A N 1
ATOM 850 C CA . ARG A 1 105 ? -7.661 -0.398 7.999 1.00 98.00 105 ARG A CA 1
ATOM 851 C C . ARG A 1 105 ? -6.621 0.696 8.255 1.00 98.00 105 ARG A C 1
ATOM 853 O O . ARG A 1 105 ? -6.314 0.984 9.410 1.00 98.00 105 ARG A O 1
ATOM 860 N N . VAL A 1 106 ? -6.128 1.359 7.207 1.00 97.62 106 VAL A N 1
ATOM 861 C CA . VAL A 1 106 ? -5.224 2.517 7.350 1.00 97.62 106 VAL A CA 1
ATOM 862 C C . VAL A 1 106 ? -5.935 3.688 8.034 1.00 97.62 106 VAL A C 1
ATOM 864 O O . VAL A 1 106 ? -5.377 4.286 8.956 1.00 97.62 106 VAL A O 1
ATOM 867 N N . LEU A 1 107 ? -7.172 3.997 7.630 1.00 97.88 107 LEU A N 1
ATOM 868 C CA . LEU A 1 107 ? -7.975 5.050 8.264 1.00 97.88 107 LEU A CA 1
ATOM 869 C C . LEU A 1 107 ? -8.260 4.745 9.739 1.00 97.88 107 LEU A C 1
ATOM 871 O O . LEU A 1 107 ? -8.113 5.628 10.579 1.00 97.88 107 LEU A O 1
ATOM 875 N N . ALA A 1 108 ? -8.583 3.495 10.069 1.00 97.31 108 ALA A N 1
ATOM 876 C CA . ALA A 1 108 ? -8.804 3.058 11.442 1.00 97.31 108 ALA A CA 1
ATOM 877 C C . ALA A 1 108 ? -7.541 3.224 12.303 1.00 97.31 108 ALA A C 1
ATOM 879 O O . ALA A 1 108 ? -7.628 3.712 13.428 1.00 97.31 108 ALA A O 1
ATOM 880 N N . SER A 1 109 ? -6.360 2.880 11.779 1.00 96.88 109 SER A N 1
ATOM 881 C CA . SER A 1 109 ? -5.084 3.096 12.478 1.00 96.88 109 SER A CA 1
ATOM 882 C C . SER A 1 109 ? -4.787 4.581 12.709 1.00 96.88 109 SER A C 1
ATOM 884 O O . SER A 1 109 ? -4.346 4.952 13.795 1.00 96.88 109 SER A O 1
ATOM 886 N N . ARG A 1 110 ? -5.080 5.446 11.728 1.00 96.56 110 ARG A N 1
ATOM 887 C CA . ARG A 1 110 ? -4.946 6.907 11.881 1.00 96.56 110 ARG A CA 1
ATOM 888 C C . ARG A 1 110 ? -5.928 7.473 12.905 1.00 96.56 110 ARG A C 1
ATOM 890 O O . ARG A 1 110 ? -5.540 8.314 13.705 1.00 96.56 110 ARG A O 1
ATOM 897 N N . ALA A 1 111 ? -7.168 6.987 12.915 1.00 96.69 111 ALA A N 1
ATOM 898 C CA . ALA A 1 111 ? -8.164 7.380 13.907 1.00 96.69 111 ALA A CA 1
ATOM 899 C C . ALA A 1 111 ? -7.741 6.967 15.326 1.00 96.69 111 ALA A C 1
ATOM 901 O O . ALA A 1 111 ? -7.839 7.772 16.244 1.00 96.69 111 ALA A O 1
ATOM 902 N N . LYS A 1 112 ? -7.194 5.755 15.501 1.00 96.38 112 LYS A N 1
ATOM 903 C CA . LYS A 1 112 ? -6.630 5.309 16.789 1.00 96.38 112 LYS A CA 1
ATOM 904 C C . LYS A 1 112 ? -5.507 6.228 17.270 1.00 96.38 112 LYS A C 1
ATOM 906 O O . LYS A 1 112 ? -5.512 6.615 18.432 1.00 96.38 112 LYS A O 1
ATOM 911 N N . LEU A 1 113 ? -4.588 6.607 16.379 1.00 94.00 113 LEU A N 1
ATOM 912 C CA . LEU A 1 113 ? -3.513 7.549 16.703 1.00 94.00 113 LEU A CA 1
ATOM 913 C C . LEU A 1 113 ? -4.046 8.935 17.098 1.00 94.00 113 LEU A C 1
ATOM 915 O O . LEU A 1 113 ? -3.451 9.576 17.941 1.00 94.00 113 LEU A O 1
ATOM 919 N N . ALA A 1 114 ? -5.143 9.406 16.502 1.00 91.38 114 ALA A N 1
ATOM 920 C CA . ALA A 1 114 ? -5.703 10.723 16.818 1.00 91.38 114 ALA A CA 1
ATOM 921 C C . ALA A 1 114 ? -6.433 10.780 18.174 1.00 91.38 114 ALA A C 1
ATOM 923 O O . ALA A 1 114 ? -6.624 11.865 18.715 1.00 91.38 114 ALA A O 1
ATOM 924 N N . ILE A 1 115 ? -6.882 9.633 18.692 1.00 90.81 115 ILE A N 1
ATOM 925 C CA . ILE A 1 115 ? -7.584 9.533 19.982 1.00 90.81 115 ILE A CA 1
ATOM 926 C C . ILE A 1 115 ? -6.598 9.400 21.151 1.00 90.81 115 ILE A C 1
ATOM 928 O O . ILE A 1 115 ? -6.931 9.796 22.267 1.00 90.81 115 ILE A O 1
ATOM 932 N N . THR A 1 116 ? -5.429 8.805 20.901 1.00 61.38 116 THR A N 1
ATOM 933 C CA . THR A 1 116 ? -4.430 8.463 21.928 1.00 61.38 116 THR A CA 1
ATOM 934 C C . THR A 1 116 ? -3.347 9.525 21.999 1.00 61.38 116 THR A C 1
ATOM 936 O O . THR A 1 116 ? -2.974 9.900 23.130 1.00 61.38 116 THR A O 1
#

Sequence (116 aa):
MKEQVSFHRPKNSRWLKAALAISMLFPSGCTTLREYVRNGYKVGPQYAKPPAPVADDWIDTVDKRLIKDPDEHRRWWANFKDPNLDSLICMASQQNLTLREAGFRVLASRAKLAIT

pLDDT: mean 80.81, std 16.03, range [37.0, 98.19]

Foldseek 3Di:
DDDDPDDDDPPCVVVVVVVVVVVVPCDPDPADPVNCVVCVNDPDDDDDDDDDPDDPDDPPNVDPPDDPDPPPCVVVVVVVVDPVSVVVVVVCCVPPPVNVVVVVVVVVVVVVVVVD